Protein AF-A0A7S3KDG0-F1 (afdb_monomer_lite)

Foldseek 3Di:
DPDPPDDCVVVVVVCVVCVLVVLQVVLLVVLVVVVVCCVPPALVPDPLVVVLVSLVVSLVSLVVSLVVCVVVVVVVVNVSSVVSNVVSVVCNVCSVVSVVCPPPDPQDVVQVVVCVVVVHRDDRDD

pLDDT: mean 87.1, std 13.34, range [43.09, 98.25]

Radius of gyration: 21.15 Å; chains: 1; bounding box: 71×36×48 Å

Structure (mmCIF, N/CA/C/O backbone):
data_AF-A0A7S3KDG0-F1
#
_entry.id   AF-A0A7S3KDG0-F1
#
loop_
_atom_site.group_PDB
_atom_site.id
_atom_site.type_symbol
_atom_site.label_atom_id
_atom_site.label_alt_id
_atom_site.label_comp_id
_atom_site.label_asym_id
_atom_site.label_entity_id
_atom_site.label_seq_id
_atom_site.pdbx_PDB_ins_code
_atom_site.Cartn_x
_atom_site.Cartn_y
_atom_site.Cartn_z
_atom_site.occupancy
_atom_site.B_iso_or_equiv
_atom_site.auth_seq_id
_atom_site.auth_comp_id
_atom_site.auth_asym_id
_atom_site.auth_atom_id
_atom_site.pdbx_PDB_model_num
ATOM 1 N N . MET A 1 1 ? 44.379 -24.828 -7.849 1.00 43.09 1 MET A N 1
ATOM 2 C CA . MET A 1 1 ? 43.353 -24.638 -8.895 1.00 43.09 1 MET A CA 1
ATOM 3 C C . MET A 1 1 ? 42.462 -23.499 -8.442 1.00 43.09 1 MET A C 1
ATOM 5 O O . MET A 1 1 ? 41.732 -23.685 -7.480 1.00 43.09 1 MET A O 1
ATOM 9 N N . GLY A 1 2 ? 42.597 -22.316 -9.043 1.00 55.31 2 GLY A N 1
ATOM 10 C CA . GLY A 1 2 ? 41.619 -21.246 -8.856 1.00 55.31 2 GLY A CA 1
ATOM 11 C C . GLY A 1 2 ? 40.413 -21.587 -9.714 1.00 55.31 2 GLY A C 1
ATOM 12 O O . GLY A 1 2 ? 40.548 -21.686 -10.931 1.00 55.31 2 GLY A O 1
ATOM 13 N N . LEU A 1 3 ? 39.277 -21.878 -9.088 1.00 62.78 3 LEU A N 1
ATOM 14 C CA . LEU A 1 3 ? 38.020 -21.971 -9.818 1.00 62.78 3 LEU A CA 1
ATOM 15 C C . LEU A 1 3 ? 37.749 -20.570 -10.373 1.00 62.78 3 LEU A C 1
ATOM 17 O O . LEU A 1 3 ? 37.733 -19.613 -9.603 1.00 62.78 3 LEU A O 1
ATOM 21 N N . ASN A 1 4 ? 37.613 -20.443 -11.694 1.00 61.59 4 ASN A N 1
ATOM 22 C CA . ASN A 1 4 ? 37.193 -19.186 -12.306 1.00 61.59 4 ASN A CA 1
ATOM 23 C C . ASN A 1 4 ? 35.854 -18.796 -11.670 1.00 61.59 4 ASN A C 1
ATOM 25 O O . ASN A 1 4 ? 34.902 -19.579 -11.732 1.00 61.59 4 ASN A O 1
ATOM 29 N N . GLU A 1 5 ? 35.799 -17.634 -11.019 1.00 64.50 5 GLU A N 1
ATOM 30 C CA . GLU A 1 5 ? 34.551 -17.111 -10.471 1.00 64.50 5 GLU A CA 1
ATOM 31 C C . GLU A 1 5 ? 33.524 -17.048 -11.603 1.00 64.50 5 GLU A C 1
ATOM 33 O O . GLU A 1 5 ? 33.783 -16.506 -12.679 1.00 64.50 5 GLU A O 1
ATOM 38 N N . THR A 1 6 ? 32.376 -17.688 -11.396 1.00 72.12 6 THR A N 1
ATOM 39 C CA . THR A 1 6 ? 31.285 -17.624 -12.366 1.00 72.12 6 THR A CA 1
ATOM 40 C C . THR A 1 6 ? 30.697 -16.219 -12.297 1.00 72.12 6 THR A C 1
ATOM 42 O O . THR A 1 6 ? 30.290 -15.777 -11.226 1.00 72.12 6 THR A O 1
ATOM 45 N N . ASP A 1 7 ? 30.692 -15.499 -13.415 1.00 74.69 7 ASP A N 1
ATOM 46 C CA . ASP A 1 7 ? 30.156 -14.141 -13.481 1.00 74.69 7 ASP A CA 1
ATOM 47 C C . ASP A 1 7 ? 28.618 -14.167 -13.408 1.00 74.69 7 ASP A C 1
ATOM 49 O O . ASP A 1 7 ? 27.937 -14.602 -14.338 1.00 74.69 7 ASP A O 1
ATOM 53 N N . TYR A 1 8 ? 28.071 -13.699 -12.282 1.00 77.38 8 TYR A N 1
ATOM 54 C CA . TYR A 1 8 ? 26.629 -13.602 -12.018 1.00 77.38 8 TYR A CA 1
ATOM 55 C C . TYR A 1 8 ? 26.063 -12.185 -12.227 1.00 77.38 8 TYR A C 1
ATOM 57 O O . TYR A 1 8 ? 24.940 -11.892 -11.800 1.00 77.38 8 TYR A O 1
ATOM 65 N N . SER A 1 9 ? 26.802 -11.280 -12.874 1.00 80.88 9 SER A N 1
ATOM 66 C CA . SER A 1 9 ? 26.355 -9.902 -13.130 1.00 80.88 9 SER A CA 1
ATOM 67 C C . SER A 1 9 ? 24.984 -9.844 -13.822 1.00 80.88 9 SER A C 1
ATOM 69 O O . SER A 1 9 ? 24.100 -9.109 -13.380 1.00 80.88 9 SER A O 1
ATOM 71 N N . ASN A 1 10 ? 24.754 -10.704 -14.818 1.00 81.25 10 ASN A N 1
ATOM 72 C CA . ASN A 1 10 ? 23.479 -10.804 -15.538 1.00 81.25 10 ASN A CA 1
ATOM 73 C C . ASN A 1 10 ? 22.297 -11.199 -14.638 1.00 81.25 10 ASN A C 1
ATOM 75 O O . ASN A 1 10 ? 21.204 -10.658 -14.790 1.00 81.25 10 ASN A O 1
ATOM 79 N N . LEU A 1 11 ? 22.510 -12.095 -13.666 1.00 84.25 11 LEU A N 1
ATOM 80 C CA . LEU A 1 11 ? 21.480 -12.475 -12.691 1.00 84.25 11 LEU A CA 1
ATOM 81 C C . LEU A 1 11 ? 21.086 -11.271 -11.826 1.00 84.25 11 LEU A C 1
ATOM 83 O O . LEU A 1 11 ? 19.911 -11.042 -11.549 1.00 84.25 11 LEU A O 1
ATOM 87 N N . THR A 1 12 ? 22.080 -10.475 -11.431 1.00 85.56 12 THR A N 1
ATOM 88 C CA . THR A 1 12 ? 21.869 -9.280 -10.607 1.00 85.56 12 THR A CA 1
ATOM 89 C C . THR A 1 12 ? 21.087 -8.212 -11.372 1.00 85.56 12 THR A C 1
ATOM 91 O O . THR A 1 12 ? 20.208 -7.569 -10.802 1.00 85.56 12 THR A O 1
ATOM 94 N N . VAL A 1 13 ? 21.381 -8.028 -12.663 1.00 89.06 13 VAL A N 1
ATOM 95 C CA . VAL A 1 13 ? 20.629 -7.117 -13.540 1.00 89.06 13 VAL A CA 1
ATOM 96 C C . VAL A 1 13 ? 19.186 -7.589 -13.687 1.00 89.06 13 VAL A C 1
ATOM 98 O O . VAL A 1 13 ? 18.273 -6.819 -13.398 1.00 89.06 13 VAL A O 1
ATOM 101 N N . LEU A 1 14 ? 18.976 -8.863 -14.031 1.00 91.38 14 LEU A N 1
ATOM 102 C CA . LEU A 1 14 ? 17.636 -9.425 -14.202 1.00 91.38 14 LEU A CA 1
ATOM 103 C C . LEU A 1 14 ? 16.798 -9.306 -12.922 1.00 91.38 14 LEU A C 1
ATOM 105 O O . LEU A 1 14 ? 15.634 -8.917 -12.975 1.00 91.38 14 LEU A O 1
ATOM 109 N N . SER A 1 15 ? 17.397 -9.578 -11.759 1.00 90.19 15 SER A N 1
ATOM 110 C CA . SER A 1 15 ? 16.718 -9.433 -10.469 1.00 90.19 15 SER A CA 1
ATOM 111 C C . SER A 1 15 ? 16.232 -8.001 -10.232 1.00 90.19 15 SER A C 1
ATOM 113 O O . SER A 1 15 ? 15.118 -7.811 -9.752 1.00 90.19 15 SER A O 1
ATOM 115 N N . LYS A 1 16 ? 17.044 -6.994 -10.578 1.00 90.75 16 LYS A N 1
ATOM 116 C CA . LYS A 1 16 ? 16.673 -5.577 -10.439 1.00 90.75 16 LYS A CA 1
ATOM 117 C C . LYS A 1 16 ? 15.593 -5.157 -11.431 1.00 90.75 16 LYS A C 1
ATOM 119 O O . LYS A 1 16 ? 14.767 -4.310 -11.113 1.00 90.75 16 LYS A O 1
ATOM 124 N N . GLU A 1 17 ? 15.599 -5.723 -12.634 1.00 91.12 17 GLU A N 1
ATOM 125 C CA . GLU A 1 17 ? 14.564 -5.450 -13.634 1.00 91.12 17 GLU A CA 1
ATOM 126 C C . GLU A 1 17 ? 13.224 -6.096 -13.277 1.00 91.12 17 GLU A C 1
ATOM 128 O O . GLU A 1 17 ? 12.177 -5.525 -13.576 1.00 91.12 17 GLU A O 1
ATOM 133 N N . TYR A 1 18 ? 13.249 -7.246 -12.601 1.00 94.50 18 TYR A N 1
ATOM 134 C CA . TYR A 1 18 ? 12.053 -7.956 -12.153 1.00 94.50 18 TYR A CA 1
ATOM 135 C C . TYR A 1 18 ? 11.433 -7.371 -10.873 1.00 94.50 18 TYR A C 1
ATOM 137 O O . TYR A 1 18 ? 10.216 -7.435 -10.691 1.00 94.50 18 TYR A O 1
ATOM 145 N N . GLU A 1 19 ? 12.241 -6.767 -9.998 1.00 96.19 19 GLU A N 1
ATOM 146 C CA . GLU A 1 19 ? 11.811 -6.241 -8.694 1.00 96.19 19 GLU A CA 1
ATOM 147 C C . GLU A 1 19 ? 10.542 -5.353 -8.748 1.00 96.19 19 GLU A C 1
ATOM 149 O O . GLU A 1 19 ? 9.644 -5.569 -7.934 1.00 96.19 19 GLU A O 1
ATOM 154 N N . PRO A 1 20 ? 10.369 -4.404 -9.692 1.00 96.69 20 PRO A N 1
ATOM 155 C CA . PRO A 1 20 ? 9.163 -3.571 -9.752 1.00 96.69 20 PRO A CA 1
ATOM 156 C C . PRO A 1 20 ? 7.889 -4.348 -10.098 1.00 96.69 20 PRO A C 1
ATOM 158 O O . PRO A 1 20 ? 6.810 -3.981 -9.636 1.00 96.69 20 PRO A O 1
ATOM 161 N N . TYR A 1 21 ? 8.008 -5.422 -10.884 1.00 96.94 21 TYR A N 1
ATOM 162 C CA . TYR A 1 21 ? 6.890 -6.308 -11.214 1.00 96.94 21 TYR A CA 1
ATOM 163 C C . TYR A 1 21 ? 6.485 -7.114 -9.990 1.00 96.94 21 TYR A C 1
ATOM 165 O O . TYR A 1 21 ? 5.312 -7.125 -9.632 1.00 96.94 21 TYR A O 1
ATOM 173 N N . TYR A 1 22 ? 7.464 -7.727 -9.321 1.00 97.50 22 TYR A N 1
ATOM 174 C CA . TYR A 1 22 ? 7.234 -8.440 -8.071 1.00 97.50 22 TYR A CA 1
ATOM 175 C C . TYR A 1 22 ? 6.544 -7.537 -7.045 1.00 97.50 22 TYR A C 1
ATOM 177 O O . TYR A 1 22 ? 5.467 -7.874 -6.567 1.00 97.50 22 TYR A O 1
ATOM 185 N N . ASN A 1 23 ? 7.113 -6.354 -6.795 1.00 97.75 23 ASN A N 1
ATOM 186 C CA . ASN A 1 23 ? 6.593 -5.401 -5.821 1.00 97.75 23 ASN A CA 1
ATOM 187 C C . ASN A 1 23 ? 5.165 -4.948 -6.135 1.00 97.75 23 ASN A C 1
ATOM 189 O O . ASN A 1 23 ? 4.389 -4.766 -5.204 1.00 97.75 23 ASN A O 1
ATOM 193 N N . LEU A 1 24 ? 4.806 -4.753 -7.410 1.00 97.69 24 LEU A N 1
ATOM 194 C CA . LEU A 1 24 ? 3.435 -4.402 -7.785 1.00 97.69 24 LEU A CA 1
ATOM 195 C C . LEU A 1 24 ? 2.458 -5.514 -7.393 1.00 97.69 24 LEU A C 1
ATOM 197 O O . LEU A 1 24 ? 1.466 -5.241 -6.722 1.00 97.69 24 LEU A O 1
ATOM 201 N N . TRP A 1 25 ? 2.731 -6.748 -7.817 1.00 97.88 25 TRP A N 1
ATOM 202 C CA . TRP A 1 25 ? 1.789 -7.851 -7.646 1.00 97.88 25 TRP A CA 1
ATOM 203 C C . TRP A 1 25 ? 1.652 -8.284 -6.191 1.00 97.88 25 TRP A C 1
ATOM 205 O O . TRP A 1 25 ? 0.531 -8.495 -5.740 1.00 97.88 25 TRP A O 1
ATOM 215 N N . THR A 1 26 ? 2.755 -8.350 -5.443 1.00 97.94 26 THR A N 1
ATOM 216 C CA . THR A 1 26 ? 2.695 -8.681 -4.014 1.00 97.94 26 THR A CA 1
ATOM 217 C C . THR A 1 26 ? 2.034 -7.575 -3.205 1.00 97.94 26 THR A C 1
ATOM 219 O O . THR A 1 26 ? 1.159 -7.863 -2.401 1.00 97.94 26 THR A O 1
ATOM 222 N N . THR A 1 27 ? 2.347 -6.302 -3.482 1.00 97.94 27 THR A N 1
ATOM 223 C CA . THR A 1 27 ? 1.671 -5.173 -2.818 1.00 97.94 27 THR A CA 1
ATOM 224 C C . THR A 1 27 ? 0.173 -5.168 -3.105 1.00 97.94 27 THR A C 1
ATOM 226 O O . THR A 1 27 ? -0.607 -4.862 -2.211 1.00 97.94 27 THR A O 1
ATOM 229 N N . ALA A 1 28 ? -0.241 -5.480 -4.336 1.00 97.75 28 ALA A N 1
ATOM 230 C CA . ALA A 1 28 ? -1.653 -5.539 -4.693 1.00 97.75 28 ALA A CA 1
ATOM 231 C C . ALA A 1 28 ? -2.375 -6.687 -3.971 1.00 97.75 28 ALA A C 1
ATOM 233 O O . ALA A 1 28 ? -3.443 -6.466 -3.408 1.00 97.75 28 ALA A O 1
ATOM 234 N N . ASP A 1 29 ? -1.794 -7.888 -3.959 1.00 98.06 29 ASP A N 1
ATOM 235 C CA . ASP A 1 29 ? -2.363 -9.054 -3.270 1.00 98.06 29 ASP A CA 1
ATOM 236 C C . ASP A 1 29 ? -2.483 -8.824 -1.756 1.00 98.06 29 ASP A C 1
ATOM 238 O O . ASP A 1 29 ? -3.559 -8.998 -1.175 1.00 98.06 29 ASP A O 1
ATOM 242 N N . ASP A 1 30 ? -1.411 -8.318 -1.140 1.00 97.69 30 ASP A N 1
ATOM 243 C CA . ASP A 1 30 ? -1.394 -7.938 0.270 1.00 97.69 30 ASP A CA 1
ATOM 244 C C . ASP A 1 30 ? -2.440 -6.856 0.558 1.00 97.69 30 ASP A C 1
ATOM 246 O O . ASP A 1 30 ? -3.186 -6.960 1.532 1.00 97.69 30 ASP A O 1
ATOM 250 N N . TRP A 1 31 ? -2.527 -5.827 -0.291 1.00 97.94 31 TRP A N 1
ATOM 251 C CA . TRP A 1 31 ? -3.511 -4.757 -0.157 1.00 97.94 31 TRP A CA 1
ATOM 252 C C . TRP A 1 31 ? -4.936 -5.307 -0.150 1.00 97.94 31 TRP A C 1
ATOM 254 O O . TRP A 1 31 ? -5.672 -5.057 0.800 1.00 97.94 31 TRP A O 1
ATOM 264 N N . PHE A 1 32 ? -5.326 -6.083 -1.163 1.00 97.25 32 PHE A N 1
ATOM 265 C CA . PHE A 1 32 ? -6.696 -6.586 -1.266 1.00 97.25 32 PHE A CA 1
ATOM 266 C C . PHE A 1 32 ? -7.039 -7.580 -0.155 1.00 97.25 32 PHE A C 1
ATOM 268 O O . PHE A 1 32 ? -8.165 -7.569 0.350 1.00 97.25 32 PHE A O 1
ATOM 275 N N . THR A 1 33 ? -6.074 -8.403 0.260 1.00 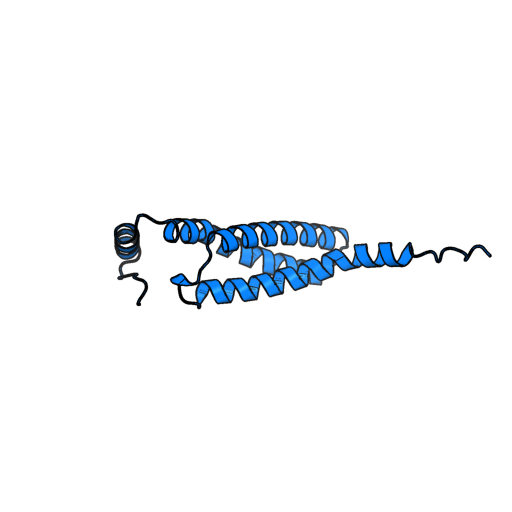97.06 33 THR A N 1
ATOM 276 C CA . THR A 1 33 ? -6.246 -9.345 1.371 1.00 97.06 33 THR A CA 1
ATOM 277 C C . THR A 1 33 ? -6.477 -8.606 2.685 1.00 97.06 33 THR A C 1
ATOM 279 O O . THR A 1 33 ? -7.473 -8.860 3.366 1.00 97.06 33 THR A O 1
ATOM 282 N N . ASN A 1 34 ? -5.609 -7.647 3.018 1.00 96.62 34 ASN A N 1
ATOM 283 C CA . ASN A 1 34 ? -5.736 -6.873 4.250 1.00 96.62 34 ASN A CA 1
ATOM 284 C C . ASN A 1 34 ? -6.971 -5.962 4.218 1.00 96.62 34 ASN A C 1
ATOM 286 O O . ASN A 1 34 ? -7.723 -5.939 5.182 1.00 96.62 34 ASN A O 1
ATOM 290 N N . HIS A 1 35 ? -7.247 -5.283 3.102 1.00 96.31 35 HIS A N 1
ATOM 291 C CA . HIS A 1 35 ? -8.435 -4.439 2.947 1.00 96.31 35 HIS A CA 1
ATOM 292 C C . HIS A 1 35 ? -9.730 -5.228 3.174 1.00 96.31 35 HIS A C 1
ATOM 294 O O . HIS A 1 35 ? -10.633 -4.765 3.869 1.00 96.31 35 HIS A O 1
ATOM 300 N N . ARG A 1 36 ? -9.817 -6.451 2.635 1.00 95.38 36 ARG A N 1
ATOM 301 C CA . ARG A 1 36 ? -10.955 -7.335 2.894 1.00 95.38 36 ARG A CA 1
ATOM 302 C C . ARG A 1 36 ? -11.038 -7.720 4.370 1.00 95.38 36 ARG A C 1
ATOM 304 O O . ARG A 1 36 ? -12.128 -7.632 4.922 1.00 95.38 36 ARG A O 1
ATOM 311 N N . SER A 1 37 ? -9.936 -8.138 4.987 1.00 94.19 37 SER A N 1
ATOM 312 C CA . SER A 1 37 ? -9.900 -8.491 6.413 1.00 94.19 37 SER A CA 1
ATOM 313 C C . SER A 1 37 ? -10.368 -7.318 7.284 1.00 94.19 37 SER A C 1
ATOM 315 O O . SER A 1 37 ? -11.341 -7.440 8.018 1.00 94.19 37 SER A O 1
ATOM 317 N N . TRP A 1 38 ? -9.803 -6.127 7.088 1.00 93.94 38 TRP A N 1
ATOM 318 C CA . TRP A 1 38 ? -10.129 -4.927 7.865 1.00 93.94 38 TRP A CA 1
ATOM 319 C C . TRP 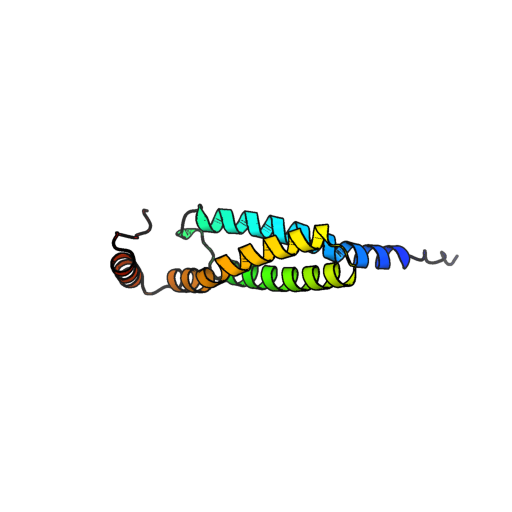A 1 38 ? -11.587 -4.467 7.769 1.00 93.94 38 TRP A C 1
ATOM 321 O O . TRP A 1 38 ? -12.054 -3.755 8.653 1.00 93.94 38 TRP A O 1
ATOM 331 N N . LEU A 1 39 ? -12.299 -4.837 6.703 1.00 91.75 39 LEU A N 1
ATOM 332 C CA . LEU A 1 39 ? -13.708 -4.485 6.515 1.00 91.75 39 LEU A CA 1
ATOM 333 C C . LEU A 1 39 ? -14.695 -5.569 6.966 1.00 91.75 39 LEU A C 1
ATOM 335 O O . LEU A 1 39 ? -15.885 -5.274 7.059 1.00 91.75 39 LEU A O 1
ATOM 339 N N . ASN A 1 40 ? -14.246 -6.809 7.173 1.00 91.06 40 ASN A N 1
ATOM 340 C CA . ASN A 1 40 ? -15.144 -7.952 7.380 1.00 91.06 40 ASN A CA 1
ATOM 341 C C . ASN A 1 40 ? -14.843 -8.768 8.640 1.00 91.06 40 ASN A C 1
ATOM 343 O O . ASN A 1 40 ? -15.743 -9.450 9.130 1.00 91.06 40 ASN A O 1
ATOM 347 N N . ASP A 1 41 ? -13.614 -8.723 9.144 1.00 89.75 41 ASP A N 1
ATOM 348 C CA . ASP A 1 41 ? -13.227 -9.452 10.346 1.00 89.75 41 ASP A CA 1
ATOM 349 C C . ASP A 1 41 ? -13.696 -8.695 11.605 1.00 89.75 41 ASP A C 1
ATOM 351 O O . ASP A 1 41 ? -13.953 -7.483 11.545 1.00 89.75 41 ASP A O 1
ATOM 355 N N . PRO A 1 42 ? -13.855 -9.383 12.752 1.00 87.19 42 PRO A N 1
ATOM 356 C CA . PRO A 1 42 ? -14.284 -8.748 13.991 1.00 87.19 42 PRO A CA 1
ATOM 357 C C . PRO A 1 42 ? -13.399 -7.558 14.367 1.00 87.19 42 PRO A C 1
ATOM 359 O O . PRO A 1 42 ? -12.171 -7.620 14.304 1.00 87.19 42 PRO A O 1
ATOM 362 N N . TRP A 1 43 ? -14.032 -6.478 14.826 1.00 79.56 43 TRP A N 1
ATOM 363 C CA . TRP A 1 43 ? -13.339 -5.226 15.144 1.00 79.56 43 TRP A CA 1
ATOM 364 C C . TRP A 1 43 ? -12.219 -5.395 16.186 1.00 79.56 43 TRP A C 1
ATOM 366 O O . TRP A 1 43 ? -11.209 -4.692 16.140 1.00 79.56 43 TRP A O 1
ATOM 376 N N . ASP A 1 44 ? -12.368 -6.345 17.109 1.00 81.25 44 ASP A N 1
ATOM 377 C CA . ASP A 1 44 ? -11.401 -6.589 18.182 1.00 81.25 44 ASP A CA 1
ATOM 378 C C . ASP A 1 44 ? -10.096 -7.233 17.702 1.00 81.25 44 ASP A C 1
ATOM 380 O O . ASP A 1 44 ? -9.048 -7.039 18.331 1.00 81.25 44 ASP A O 1
ATOM 384 N N . GLU A 1 45 ? -10.138 -7.936 16.567 1.00 85.12 45 GLU A N 1
ATOM 385 C CA . GLU A 1 45 ? -8.972 -8.553 15.925 1.00 85.12 45 GLU A CA 1
ATOM 386 C C . GLU A 1 45 ? -8.140 -7.533 15.133 1.00 85.12 45 GLU A C 1
ATOM 388 O O . GLU A 1 45 ? -7.011 -7.819 14.732 1.00 85.12 45 GLU A O 1
ATOM 393 N N . LEU A 1 46 ? -8.656 -6.314 14.943 1.00 88.50 46 LEU A N 1
ATOM 394 C CA . LEU A 1 46 ? -7.980 -5.274 14.184 1.00 88.50 46 LEU A CA 1
ATOM 3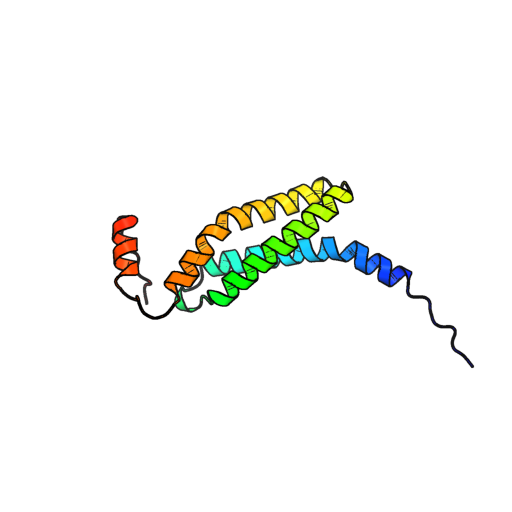95 C C . LEU A 1 46 ? -6.757 -4.717 14.930 1.00 88.50 46 LEU A C 1
ATOM 397 O O . LEU A 1 46 ? -6.869 -4.026 15.951 1.00 88.50 46 LEU A O 1
ATOM 401 N N . ASP A 1 47 ? -5.573 -4.930 14.364 1.00 90.69 47 ASP A N 1
ATOM 402 C CA . ASP A 1 47 ? -4.348 -4.228 14.750 1.00 90.69 47 ASP A CA 1
ATOM 403 C C . ASP A 1 47 ? -4.238 -2.914 13.956 1.00 90.69 47 ASP A C 1
ATOM 405 O O . ASP A 1 47 ? -3.817 -2.874 12.798 1.00 90.69 47 ASP A O 1
ATOM 409 N N . ALA A 1 48 ? -4.697 -1.817 14.564 1.00 90.19 48 ALA A N 1
ATOM 410 C CA . ALA A 1 48 ? -4.691 -0.511 13.912 1.00 90.19 48 ALA A CA 1
ATOM 411 C C . ALA A 1 48 ? -3.278 0.067 13.671 1.00 90.19 48 ALA A C 1
ATOM 413 O O . ALA A 1 48 ? -3.073 0.650 12.604 1.00 90.19 48 ALA A O 1
ATOM 414 N N . PRO A 1 49 ? -2.300 -0.070 14.593 1.00 90.69 49 PRO A N 1
ATOM 415 C CA . PRO A 1 49 ? -0.901 0.243 14.294 1.00 90.69 49 PRO A CA 1
ATOM 416 C C . PRO A 1 49 ? -0.345 -0.501 13.069 1.00 90.69 49 PRO A C 1
ATOM 418 O O . PRO A 1 49 ? 0.258 0.136 12.204 1.00 90.69 49 PRO A O 1
ATOM 421 N N . ASP A 1 50 ? -0.585 -1.812 12.956 1.00 94.38 50 ASP A N 1
ATOM 422 C CA . ASP A 1 50 ? -0.153 -2.610 11.797 1.00 94.38 50 ASP A CA 1
ATOM 423 C C . ASP A 1 50 ? -0.847 -2.159 10.500 1.00 94.38 50 ASP A C 1
ATOM 425 O O . ASP A 1 50 ? -0.190 -1.989 9.469 1.00 94.38 50 ASP A O 1
ATOM 429 N N . MET A 1 51 ? -2.155 -1.870 10.547 1.00 95.12 51 MET A N 1
ATOM 430 C CA . MET A 1 51 ? -2.881 -1.286 9.412 1.00 95.12 51 MET A CA 1
ATOM 431 C C . MET A 1 51 ? -2.222 0.009 8.925 1.00 95.12 51 MET A C 1
ATOM 433 O O . MET A 1 51 ? -2.016 0.187 7.720 1.00 95.12 51 MET A O 1
ATOM 437 N N . GLU A 1 52 ? -1.898 0.922 9.843 1.00 94.94 52 GLU A N 1
ATOM 438 C CA . GLU A 1 52 ? -1.281 2.203 9.501 1.00 94.94 52 GLU A CA 1
ATOM 439 C C . GLU A 1 52 ? 0.081 2.012 8.826 1.00 94.94 52 GLU A C 1
ATOM 441 O O . GLU A 1 52 ? 0.333 2.598 7.765 1.00 94.94 52 GLU A O 1
ATOM 446 N N . GLU A 1 53 ? 0.932 1.148 9.382 1.00 96.69 53 GLU A N 1
ATOM 447 C CA . GLU A 1 53 ? 2.236 0.831 8.802 1.00 96.69 53 GLU A CA 1
ATOM 448 C C . GLU A 1 53 ? 2.101 0.230 7.395 1.00 96.69 53 GLU A C 1
ATOM 450 O O . GLU A 1 53 ? 2.752 0.697 6.448 1.00 96.69 53 GLU A O 1
ATOM 455 N N . LYS A 1 54 ? 1.208 -0.752 7.230 1.00 97.50 54 LYS A N 1
ATOM 456 C CA . LYS A 1 54 ? 0.943 -1.412 5.946 1.00 97.50 54 LYS A CA 1
ATOM 457 C C . LYS A 1 54 ? 0.447 -0.433 4.891 1.00 97.50 54 LYS A C 1
ATOM 459 O O . LYS A 1 54 ? 0.999 -0.394 3.792 1.00 97.50 54 LYS A O 1
ATOM 464 N N . VAL A 1 55 ? -0.527 0.421 5.208 1.00 97.38 55 VAL A N 1
ATOM 465 C CA . VAL A 1 55 ? -1.043 1.405 4.239 1.00 97.38 55 VAL A CA 1
ATOM 466 C C . VAL A 1 55 ? 0.044 2.401 3.824 1.00 97.38 55 VAL A C 1
ATOM 468 O O . VAL A 1 55 ? 0.175 2.713 2.635 1.00 97.38 55 VAL A O 1
ATOM 471 N N . ILE A 1 56 ? 0.882 2.865 4.758 1.00 96.88 56 ILE A N 1
ATOM 472 C CA . ILE A 1 56 ? 2.036 3.719 4.432 1.00 96.88 56 ILE A CA 1
ATOM 473 C C . ILE A 1 56 ? 3.003 2.986 3.492 1.00 96.88 56 ILE A C 1
ATOM 475 O O . ILE A 1 56 ? 3.477 3.572 2.507 1.00 96.88 56 ILE A O 1
ATOM 479 N N . HIS A 1 57 ? 3.284 1.711 3.771 1.00 97.81 57 HIS A N 1
ATOM 480 C CA . HIS A 1 57 ? 4.131 0.872 2.933 1.00 97.81 57 HIS A CA 1
ATOM 481 C C . HIS A 1 57 ? 3.559 0.728 1.515 1.00 97.81 57 HIS A C 1
ATOM 483 O O . HIS A 1 57 ? 4.254 1.049 0.546 1.00 97.81 57 HIS A O 1
ATOM 489 N N . TYR A 1 58 ? 2.289 0.341 1.375 1.00 98.25 58 TYR A N 1
ATOM 490 C CA . TYR A 1 58 ? 1.636 0.137 0.080 1.00 98.25 58 TYR A CA 1
ATOM 491 C C . TYR A 1 58 ? 1.620 1.404 -0.771 1.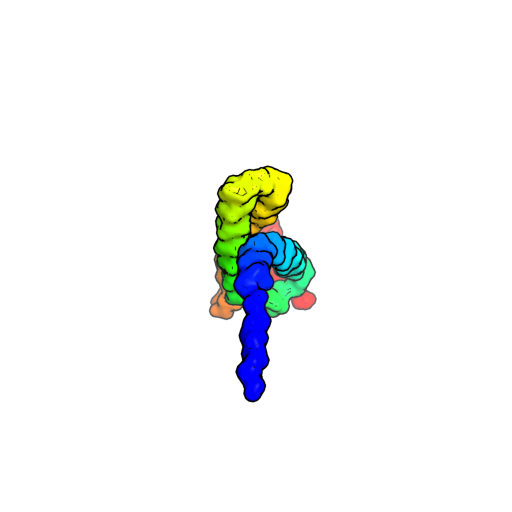00 98.25 58 TYR A C 1
ATOM 493 O O . TYR A 1 58 ? 1.942 1.357 -1.960 1.00 98.25 58 TYR A O 1
ATOM 501 N N . VAL A 1 5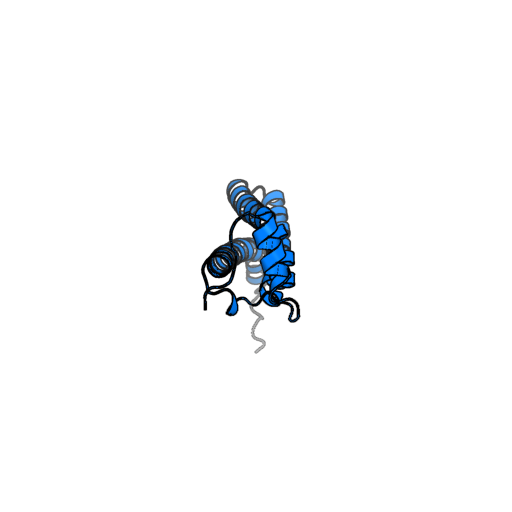9 ? 1.332 2.564 -0.172 1.00 97.31 59 VAL A N 1
ATOM 502 C CA . VAL A 1 59 ? 1.358 3.858 -0.873 1.00 97.31 59 VAL A CA 1
ATOM 503 C C . VAL A 1 59 ? 2.765 4.177 -1.380 1.00 97.31 59 VAL A C 1
ATOM 505 O O . VAL A 1 59 ? 2.939 4.602 -2.528 1.00 97.31 59 VAL A O 1
ATOM 508 N N . LYS A 1 60 ? 3.791 3.965 -0.547 1.00 97.94 60 LYS A N 1
ATOM 509 C CA . LYS A 1 60 ? 5.190 4.206 -0.921 1.00 97.94 60 LYS A CA 1
ATOM 510 C C . LYS A 1 60 ? 5.637 3.276 -2.049 1.00 97.94 60 LYS A C 1
ATOM 512 O O . LYS A 1 60 ? 6.277 3.749 -2.991 1.00 97.94 60 LYS A O 1
ATOM 517 N N . THR A 1 61 ? 5.309 1.989 -1.968 1.00 97.94 61 THR A N 1
ATOM 518 C CA . THR A 1 61 ? 5.655 0.995 -2.992 1.00 97.94 61 THR A CA 1
ATOM 519 C C . THR A 1 61 ? 4.918 1.275 -4.299 1.00 97.94 61 THR A C 1
ATOM 521 O O . THR A 1 61 ? 5.566 1.366 -5.342 1.00 97.94 61 THR A O 1
ATOM 524 N N . SER A 1 62 ? 3.617 1.573 -4.239 1.00 97.62 62 SER A N 1
ATOM 525 C CA . SER A 1 62 ? 2.797 1.947 -5.400 1.00 97.62 62 SER A CA 1
ATOM 526 C C . SER A 1 62 ? 3.368 3.154 -6.154 1.00 97.62 62 SER A C 1
ATOM 528 O O . SER A 1 62 ? 3.532 3.114 -7.370 1.00 97.62 62 SER A O 1
ATOM 530 N N . ASN A 1 63 ? 3.779 4.210 -5.441 1.00 97.94 63 ASN A N 1
ATOM 531 C CA . ASN A 1 63 ? 4.406 5.380 -6.068 1.00 97.94 63 ASN A CA 1
ATOM 532 C C . ASN A 1 63 ? 5.713 5.034 -6.803 1.00 97.94 63 ASN A C 1
ATOM 534 O O . ASN A 1 63 ? 5.985 5.576 -7.877 1.00 97.94 63 ASN A O 1
ATOM 538 N N . LYS A 1 64 ? 6.531 4.135 -6.237 1.00 97.62 64 LYS A N 1
ATOM 539 C CA . LYS A 1 64 ? 7.784 3.693 -6.864 1.00 97.62 64 LYS A CA 1
ATOM 540 C C . LYS A 1 64 ? 7.523 2.889 -8.136 1.00 97.62 64 LYS A C 1
ATOM 542 O O . LYS A 1 64 ? 8.151 3.174 -9.155 1.00 97.62 64 LYS A O 1
ATOM 547 N N . VAL A 1 65 ? 6.607 1.920 -8.092 1.00 97.69 65 VAL A N 1
ATOM 548 C CA . VAL A 1 65 ? 6.309 1.072 -9.258 1.00 97.69 65 VAL A CA 1
ATOM 549 C C . VAL A 1 65 ? 5.617 1.867 -10.368 1.00 97.69 65 VAL A C 1
ATOM 551 O O . VAL A 1 65 ? 5.995 1.719 -11.525 1.00 97.69 65 VAL A O 1
ATOM 554 N N . ILE A 1 66 ? 4.713 2.800 -10.037 1.00 98.00 66 ILE A N 1
ATOM 555 C CA . ILE A 1 66 ? 4.100 3.726 -11.009 1.00 98.00 66 ILE A CA 1
ATOM 556 C C . ILE A 1 66 ? 5.177 4.536 -11.730 1.00 98.00 66 ILE A C 1
ATOM 558 O O . ILE A 1 66 ? 5.175 4.620 -12.958 1.00 98.00 66 ILE A O 1
ATOM 562 N N . ARG A 1 67 ? 6.124 5.117 -10.981 1.00 97.81 67 ARG A N 1
ATOM 563 C CA . ARG A 1 67 ? 7.235 5.866 -11.577 1.00 97.81 67 ARG A CA 1
ATOM 564 C C . ARG A 1 67 ? 8.055 4.983 -12.521 1.00 97.81 67 ARG A C 1
ATOM 566 O O . ARG A 1 67 ? 8.315 5.399 -13.645 1.00 97.81 67 ARG A O 1
ATOM 573 N N . TYR A 1 68 ? 8.414 3.777 -12.086 1.00 97.06 68 TYR A N 1
ATOM 574 C CA . TYR A 1 68 ? 9.188 2.836 -12.895 1.00 97.06 68 TYR A CA 1
ATOM 575 C C . TYR A 1 68 ? 8.468 2.457 -14.198 1.00 97.06 68 TYR A C 1
ATOM 577 O O . TYR A 1 68 ? 9.044 2.574 -15.277 1.00 97.06 68 TYR A O 1
ATOM 585 N N . PHE A 1 69 ? 7.199 2.045 -14.127 1.00 97.44 69 PHE A N 1
ATOM 586 C CA . PHE A 1 69 ? 6.447 1.623 -15.313 1.00 97.44 69 PHE A CA 1
ATOM 587 C C . PHE A 1 69 ? 6.143 2.774 -16.267 1.00 97.44 69 PHE A C 1
ATOM 589 O O . PHE A 1 69 ? 6.078 2.556 -17.476 1.00 97.44 69 PHE A O 1
ATOM 596 N N . ARG A 1 70 ? 6.038 4.002 -15.750 1.00 97.12 70 ARG A N 1
ATOM 597 C CA . ARG A 1 70 ? 5.975 5.211 -16.574 1.00 97.12 70 ARG A CA 1
ATOM 598 C C . ARG A 1 70 ? 7.286 5.464 -17.319 1.00 97.12 70 ARG A C 1
ATOM 600 O O . ARG A 1 70 ? 7.246 5.715 -18.515 1.00 97.12 70 ARG A O 1
ATOM 607 N N . GLU A 1 71 ? 8.430 5.359 -16.643 1.00 96.75 71 GLU A N 1
ATOM 608 C CA . GLU A 1 71 ? 9.762 5.506 -17.259 1.00 96.75 71 GLU A CA 1
ATOM 609 C C . GLU A 1 71 ? 10.070 4.393 -18.282 1.00 96.75 71 GLU A C 1
ATOM 611 O O . GLU A 1 71 ? 10.799 4.624 -19.242 1.00 96.75 71 GLU A O 1
ATOM 616 N N . LYS A 1 72 ? 9.506 3.191 -18.101 1.00 95.50 72 LYS A N 1
ATOM 617 C CA . LYS A 1 72 ? 9.649 2.038 -19.013 1.00 95.50 72 LYS A CA 1
ATOM 618 C C . LYS A 1 72 ? 8.560 1.939 -20.088 1.00 95.50 72 LYS A C 1
ATOM 620 O O . LYS A 1 72 ? 8.517 0.935 -20.800 1.00 95.50 72 LYS A O 1
ATOM 625 N N . GLU A 1 73 ? 7.674 2.932 -20.168 1.00 96.50 73 GLU A N 1
ATOM 626 C CA . GLU A 1 73 ? 6.565 3.000 -21.132 1.00 96.50 73 GLU A CA 1
ATOM 627 C C . GLU A 1 73 ? 5.650 1.750 -21.122 1.00 96.50 73 GLU A C 1
ATOM 629 O O . GLU A 1 73 ? 5.016 1.400 -22.117 1.00 96.50 73 GLU A O 1
ATOM 634 N N . GLN A 1 74 ? 5.532 1.074 -19.972 1.00 95.56 74 GLN A N 1
ATOM 635 C CA . GLN A 1 74 ? 4.703 -0.126 -19.788 1.00 95.56 74 GLN A CA 1
ATOM 636 C C . GLN A 1 74 ? 3.245 0.260 -19.509 1.00 95.56 74 GLN A C 1
ATOM 638 O O . GLN A 1 74 ? 2.746 0.112 -18.394 1.00 95.56 74 GLN A O 1
ATOM 643 N N . SER A 1 75 ? 2.565 0.802 -20.521 1.00 94.75 75 SER A N 1
ATOM 644 C CA . SER A 1 75 ? 1.257 1.456 -20.355 1.00 94.75 75 SER A CA 1
ATOM 645 C C . SER A 1 75 ? 0.159 0.571 -19.747 1.00 94.75 75 SER A C 1
ATOM 647 O O . SER A 1 75 ? -0.633 1.060 -18.943 1.00 94.75 75 SER A O 1
ATOM 649 N N . ASP A 1 76 ? 0.113 -0.723 -20.066 1.00 96.81 76 ASP A N 1
ATOM 650 C CA . ASP A 1 76 ? -0.925 -1.619 -19.540 1.00 96.81 76 ASP A CA 1
ATOM 651 C C . ASP A 1 76 ? -0.707 -1.971 -18.066 1.00 96.81 76 ASP A C 1
ATOM 653 O O . ASP A 1 76 ? -1.650 -1.956 -17.278 1.00 96.81 76 ASP A O 1
ATOM 657 N N . ILE A 1 77 ? 0.544 -2.196 -17.662 1.00 96.06 77 ILE A N 1
ATOM 658 C CA . ILE A 1 77 ? 0.903 -2.469 -16.262 1.00 96.06 77 ILE A CA 1
ATOM 659 C C . ILE A 1 77 ? 0.773 -1.198 -15.420 1.00 96.06 77 ILE A C 1
ATOM 661 O O . ILE A 1 77 ? 0.305 -1.243 -14.282 1.00 96.06 77 ILE A O 1
ATOM 665 N N . LEU A 1 78 ? 1.127 -0.045 -15.995 1.00 97.62 78 LEU A N 1
ATOM 666 C CA . LEU A 1 78 ? 0.958 1.253 -15.355 1.00 97.62 78 LEU A CA 1
ATOM 667 C C . LEU A 1 78 ? -0.504 1.499 -14.954 1.00 97.62 78 LEU A C 1
ATOM 669 O O . LEU A 1 78 ? -0.746 1.895 -13.818 1.00 97.62 78 LEU A O 1
ATOM 673 N N . LYS A 1 79 ? -1.475 1.196 -15.830 1.00 97.81 79 LYS A N 1
ATOM 674 C CA . LYS A 1 79 ? -2.912 1.326 -15.513 1.00 97.81 79 LYS A CA 1
ATOM 675 C C . LYS A 1 79 ? -3.321 0.482 -14.305 1.00 97.81 79 LYS A C 1
ATOM 677 O O . LYS A 1 79 ? -4.122 0.930 -13.486 1.00 97.81 79 LYS A O 1
ATOM 682 N N . ILE A 1 80 ? -2.774 -0.728 -14.178 1.00 97.00 80 ILE A N 1
ATOM 683 C CA . ILE A 1 80 ? -3.041 -1.611 -13.034 1.00 97.00 80 ILE A CA 1
ATOM 684 C C . ILE A 1 80 ? -2.488 -0.975 -11.754 1.00 97.00 80 ILE A C 1
ATOM 686 O O . ILE A 1 80 ? -3.216 -0.839 -10.773 1.00 97.00 80 ILE A O 1
ATOM 690 N N . ALA A 1 81 ? -1.235 -0.515 -11.782 1.00 97.62 81 ALA A N 1
ATOM 691 C CA . ALA A 1 81 ? -0.609 0.146 -10.639 1.00 97.62 81 ALA A CA 1
ATOM 692 C C . ALA A 1 81 ? -1.359 1.423 -10.212 1.00 97.62 81 ALA A C 1
ATOM 694 O O . ALA A 1 81 ? -1.553 1.661 -9.021 1.00 97.62 81 ALA A O 1
ATOM 695 N N . GLU A 1 82 ? -1.825 2.223 -11.174 1.00 98.06 82 GLU A N 1
ATOM 696 C CA . GLU A 1 82 ? -2.636 3.420 -10.920 1.00 98.06 82 GLU A CA 1
ATOM 697 C C . GLU A 1 82 ? -4.016 3.071 -10.341 1.00 98.06 82 GLU A C 1
ATOM 699 O O . GLU A 1 82 ? -4.499 3.781 -9.462 1.00 98.06 82 GLU A O 1
ATOM 704 N N . THR A 1 83 ? -4.613 1.948 -10.751 1.00 98.00 83 THR A N 1
ATOM 705 C CA . THR A 1 83 ? -5.886 1.460 -10.195 1.00 98.00 83 THR A CA 1
ATOM 706 C C . THR A 1 83 ? -5.735 1.050 -8.729 1.00 98.00 83 THR A C 1
ATOM 708 O O . THR A 1 83 ? -6.500 1.514 -7.886 1.00 98.00 83 THR A O 1
ATOM 711 N N . VAL A 1 84 ? -4.715 0.247 -8.401 1.00 97.50 84 VAL A N 1
ATOM 712 C CA . VAL A 1 84 ? -4.421 -0.149 -7.008 1.00 97.50 84 VAL A CA 1
ATOM 713 C C . VAL A 1 84 ? -4.139 1.085 -6.148 1.00 97.50 84 VAL A C 1
ATOM 715 O O . VAL A 1 84 ? -4.633 1.205 -5.030 1.00 97.50 84 VAL A O 1
ATOM 718 N N . LYS A 1 85 ? -3.388 2.052 -6.685 1.00 97.69 85 LYS A N 1
ATOM 719 C CA . LYS A 1 85 ? -3.094 3.304 -5.985 1.00 97.69 85 LYS A CA 1
ATOM 720 C C . LYS A 1 85 ? -4.342 4.147 -5.722 1.00 97.69 85 LYS A C 1
ATOM 722 O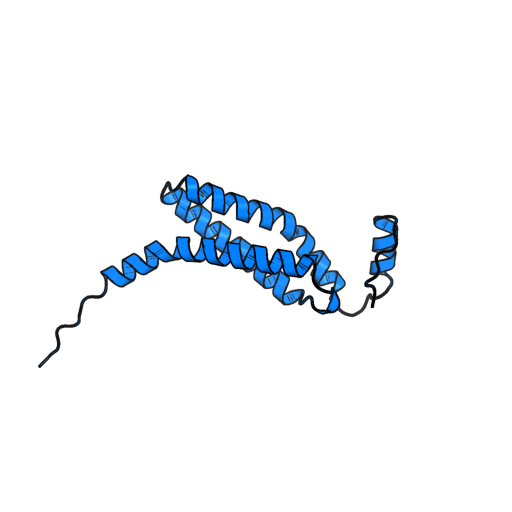 O . LYS A 1 85 ? -4.439 4.744 -4.653 1.00 97.69 85 LYS A O 1
ATOM 727 N N . ALA A 1 86 ? -5.266 4.212 -6.677 1.00 98.00 86 ALA A N 1
ATOM 728 C CA . ALA A 1 86 ? -6.514 4.946 -6.517 1.00 98.00 86 ALA A CA 1
ATOM 729 C C . ALA A 1 86 ? -7.389 4.348 -5.405 1.00 98.00 86 ALA A C 1
ATOM 731 O O . ALA A 1 86 ? -7.961 5.102 -4.623 1.00 98.00 86 ALA A O 1
ATOM 732 N N . ASP A 1 87 ? -7.449 3.020 -5.308 1.00 97.38 87 ASP A N 1
ATOM 733 C CA . ASP A 1 87 ? -8.167 2.317 -4.239 1.00 97.38 87 ASP A CA 1
ATOM 734 C C . ASP A 1 87 ? -7.526 2.576 -2.860 1.00 97.38 87 ASP A C 1
ATOM 736 O O . ASP A 1 87 ? -8.186 3.028 -1.922 1.00 97.38 87 ASP A O 1
ATOM 740 N N . LEU A 1 88 ? -6.195 2.453 -2.773 1.00 96.88 88 LEU A N 1
ATOM 741 C CA . LEU A 1 88 ? -5.416 2.819 -1.582 1.00 96.88 88 LEU A CA 1
ATOM 742 C C . LEU A 1 88 ? -5.672 4.263 -1.125 1.00 96.88 88 LEU A C 1
ATOM 744 O O . LEU A 1 88 ? -5.819 4.527 0.069 1.00 96.88 88 LEU A O 1
ATOM 748 N N . ASP A 1 89 ? -5.710 5.214 -2.060 1.00 96.19 89 ASP A N 1
ATOM 749 C CA . ASP A 1 89 ? -5.935 6.628 -1.750 1.00 96.19 89 ASP A CA 1
ATOM 750 C C . ASP A 1 89 ? -7.353 6.914 -1.255 1.00 96.19 89 ASP A C 1
ATOM 752 O O . ASP A 1 89 ? -7.531 7.829 -0.448 1.00 96.19 89 ASP A O 1
ATOM 756 N N . GLN A 1 90 ? -8.346 6.140 -1.698 1.00 96.25 90 GLN A N 1
ATOM 757 C CA . GLN A 1 90 ? -9.719 6.242 -1.201 1.00 96.25 90 GLN A CA 1
ATOM 758 C C . GLN A 1 90 ? -9.850 5.704 0.224 1.00 96.25 90 GLN A C 1
ATOM 760 O O . GLN A 1 90 ? -10.571 6.290 1.030 1.00 96.25 90 GLN A O 1
ATOM 765 N N . PHE A 1 91 ? -9.132 4.631 0.556 1.00 95.56 91 PHE A N 1
ATOM 766 C CA . PHE A 1 91 ? -9.177 4.038 1.890 1.00 95.56 91 PHE A CA 1
ATOM 767 C C . PHE A 1 91 ? -8.331 4.791 2.920 1.00 95.56 91 PHE A C 1
ATOM 769 O O . PHE A 1 91 ? -8.708 4.893 4.086 1.00 95.56 91 PHE A O 1
ATOM 776 N N . ARG A 1 92 ? -7.184 5.352 2.516 1.00 94.38 92 ARG A N 1
ATOM 777 C CA . ARG A 1 92 ? -6.208 5.985 3.420 1.00 94.38 92 ARG A CA 1
ATOM 778 C C . ARG A 1 92 ? -6.801 6.989 4.431 1.00 94.38 92 ARG A C 1
ATOM 780 O O . ARG A 1 92 ? -6.333 6.982 5.569 1.00 94.38 92 ARG A O 1
ATOM 787 N N . PRO A 1 93 ? -7.794 7.838 4.097 1.00 94.06 93 PRO A N 1
ATOM 788 C CA . PRO A 1 93 ? -8.439 8.727 5.066 1.00 94.06 93 PRO A CA 1
ATOM 789 C C . PRO A 1 93 ? -9.149 8.016 6.231 1.00 94.06 93 PRO A C 1
ATOM 791 O O . PRO A 1 93 ? -9.366 8.644 7.264 1.00 94.06 93 PRO A O 1
ATOM 794 N N . LEU A 1 94 ? -9.500 6.734 6.091 1.00 91.75 94 LEU A N 1
ATOM 795 C CA . LEU A 1 94 ? -10.165 5.931 7.124 1.00 91.75 94 LEU A CA 1
ATOM 796 C C . LEU A 1 94 ? -9.183 5.385 8.173 1.00 91.75 94 LEU A C 1
ATOM 798 O O . LEU A 1 94 ? -9.570 5.153 9.316 1.00 91.75 94 LEU A O 1
ATOM 802 N N . VAL A 1 95 ? -7.904 5.231 7.820 1.00 92.69 95 VAL A N 1
ATOM 803 C CA . VAL A 1 95 ? -6.877 4.642 8.699 1.00 92.69 95 VAL A CA 1
ATOM 804 C C . VAL A 1 95 ? -6.719 5.407 10.022 1.00 92.69 95 VAL A C 1
ATOM 806 O O . VAL A 1 95 ? -6.788 4.773 11.075 1.00 92.69 95 VAL A O 1
ATOM 809 N N . PRO A 1 96 ? -6.594 6.753 10.045 1.00 89.44 96 PRO A N 1
ATOM 810 C CA . PRO A 1 96 ? -6.495 7.487 11.307 1.00 89.44 96 PRO A CA 1
ATOM 811 C C . PRO A 1 96 ? -7.739 7.337 12.191 1.00 89.44 96 PRO A C 1
ATOM 813 O O . PRO A 1 96 ? -7.631 7.406 13.413 1.00 89.44 96 PRO A O 1
ATOM 816 N N . ILE A 1 97 ? -8.915 7.125 11.585 1.00 86.62 97 ILE A N 1
ATOM 817 C CA . ILE A 1 97 ? -10.169 6.892 12.311 1.00 86.62 97 ILE A CA 1
ATOM 818 C C . ILE A 1 97 ? -10.109 5.527 12.999 1.00 86.62 97 ILE A C 1
ATOM 820 O O . ILE A 1 97 ? -10.372 5.442 14.196 1.00 86.62 97 ILE A O 1
ATOM 824 N N . ALA A 1 98 ? -9.685 4.482 12.284 1.00 86.62 98 ALA A N 1
ATOM 825 C CA . ALA A 1 98 ? -9.499 3.151 12.858 1.00 86.62 98 ALA A CA 1
ATOM 826 C C . ALA A 1 98 ? -8.489 3.157 14.023 1.00 86.62 98 ALA A C 1
ATOM 828 O O . ALA A 1 98 ? -8.765 2.609 15.091 1.00 86.62 98 ALA A O 1
ATOM 829 N N . VAL A 1 99 ? -7.363 3.863 13.871 1.00 86.62 99 VAL A N 1
ATOM 830 C CA . VAL A 1 99 ? -6.363 4.049 14.941 1.00 86.62 99 VAL A CA 1
ATOM 831 C C . VAL A 1 99 ? -6.944 4.796 16.143 1.00 86.62 99 VAL A C 1
ATOM 833 O O . VAL A 1 99 ? -6.705 4.406 17.287 1.00 86.62 99 VAL A O 1
ATOM 836 N N . ALA A 1 100 ? -7.718 5.859 15.911 1.00 82.25 100 ALA A N 1
ATOM 837 C CA . ALA A 1 100 ? -8.359 6.617 16.983 1.00 82.25 100 ALA A CA 1
ATOM 838 C C . ALA A 1 100 ? -9.391 5.781 17.756 1.00 82.25 100 ALA A C 1
ATOM 840 O O . ALA A 1 100 ? -9.490 5.922 18.974 1.00 82.25 100 ALA A O 1
ATOM 841 N N . LEU A 1 101 ? -10.123 4.903 17.066 1.00 77.12 101 LEU A N 1
ATOM 842 C CA . LEU A 1 101 ? -11.107 3.998 17.663 1.00 77.12 101 LEU A CA 1
ATOM 843 C C . LEU A 1 101 ? -10.466 2.832 18.441 1.00 77.12 101 LEU A C 1
ATOM 845 O O . LEU A 1 101 ? -11.095 2.318 19.360 1.00 77.12 101 LEU A O 1
ATOM 849 N N . ARG A 1 102 ? -9.227 2.426 18.115 1.00 78.06 102 ARG A N 1
ATOM 850 C CA . ARG A 1 102 ? -8.489 1.360 18.829 1.00 78.06 102 ARG A CA 1
ATOM 851 C C . ARG A 1 102 ? -7.624 1.843 19.997 1.00 78.06 102 ARG A C 1
ATOM 853 O O . ARG A 1 102 ? -7.217 1.024 20.814 1.00 78.06 102 ARG A O 1
ATOM 860 N N . LYS A 1 103 ? -7.319 3.142 20.112 1.00 69.62 103 LYS A N 1
ATOM 861 C CA . LYS A 1 103 ? -6.591 3.672 21.281 1.00 69.62 103 LYS A CA 1
ATOM 862 C C . LYS A 1 103 ? -7.471 3.619 22.536 1.00 69.62 103 LYS A C 1
ATOM 864 O O . LYS A 1 103 ? -8.506 4.280 22.597 1.00 69.62 103 LYS A O 1
ATOM 869 N N . ASP A 1 104 ? -7.014 2.882 23.549 1.00 57.59 104 ASP A N 1
ATOM 870 C CA . ASP A 1 104 ? -7.690 2.733 24.841 1.00 57.59 104 ASP A CA 1
ATOM 871 C C . ASP A 1 104 ? -8.038 4.082 25.490 1.00 57.59 104 ASP A C 1
ATOM 873 O O . ASP A 1 104 ? -7.185 4.960 25.656 1.00 57.59 104 ASP A O 1
ATOM 877 N N . GLY A 1 105 ? -9.302 4.221 25.907 1.00 56.69 105 GLY A N 1
ATOM 878 C CA . GLY A 1 105 ? -9.754 5.310 26.780 1.00 56.69 105 GLY A CA 1
ATOM 879 C C . GLY A 1 105 ? -11.059 6.010 26.397 1.00 56.69 105 GLY A C 1
ATOM 880 O O . GLY A 1 105 ? -11.511 6.867 27.155 1.00 56.69 105 GLY A O 1
ATOM 881 N N . VAL A 1 106 ? -11.701 5.675 25.272 1.00 54.16 106 VAL A N 1
ATOM 882 C CA . VAL A 1 106 ? -12.986 6.298 24.895 1.00 54.16 106 VAL A CA 1
ATOM 883 C C . VAL A 1 106 ? -13.960 5.269 24.315 1.00 54.16 106 VAL A C 1
ATOM 885 O O . VAL A 1 106 ? -14.384 5.352 23.168 1.00 54.16 106 VAL A O 1
ATOM 888 N N . TYR A 1 107 ? -14.312 4.294 25.150 1.00 61.88 107 TYR A N 1
ATOM 889 C CA . TYR A 1 107 ? -15.156 3.154 24.783 1.00 61.88 107 TYR A CA 1
ATOM 890 C C . TYR A 1 107 ? -16.634 3.489 24.547 1.00 61.88 107 TYR A C 1
ATOM 892 O O . TYR A 1 107 ? -17.296 2.729 23.868 1.00 61.88 107 TYR A O 1
ATOM 900 N N . GLU A 1 108 ? -17.161 4.614 25.041 1.00 63.09 108 GLU A N 1
ATOM 901 C CA . GLU A 1 108 ? -18.603 4.910 24.912 1.00 63.09 108 GLU A CA 1
ATOM 902 C C . GLU A 1 108 ? -18.864 6.224 24.172 1.00 63.09 108 GLU A C 1
ATOM 904 O O . GLU A 1 108 ? -19.680 6.303 23.258 1.00 63.09 108 GLU A O 1
ATOM 909 N N . ARG A 1 109 ? -18.120 7.282 24.522 1.00 63.59 109 ARG A N 1
ATOM 910 C CA . ARG A 1 109 ? -18.386 8.629 24.001 1.00 63.59 109 ARG A CA 1
ATOM 911 C C . ARG A 1 109 ? -18.141 8.739 22.496 1.00 63.59 109 ARG A C 1
ATOM 913 O O . ARG A 1 109 ? -18.862 9.472 21.833 1.00 63.59 109 ARG A O 1
ATOM 920 N N . HIS A 1 110 ? -17.138 8.047 21.953 1.00 69.12 110 HIS A N 1
ATOM 921 C CA . HIS A 1 110 ? -16.883 8.075 20.512 1.00 69.12 110 HIS A CA 1
ATOM 922 C C . HIS A 1 110 ? -17.928 7.275 19.738 1.00 69.12 110 HIS A C 1
ATOM 924 O O . HIS A 1 110 ? -18.376 7.764 18.712 1.00 69.12 110 HIS A O 1
ATOM 930 N N . TRP A 1 111 ? -18.382 6.121 20.237 1.00 72.62 111 TRP A N 1
ATOM 931 C CA . TRP A 1 111 ? -19.484 5.383 19.608 1.00 72.62 111 TRP A CA 1
ATOM 932 C C . TRP A 1 111 ? -20.812 6.133 19.706 1.00 72.62 111 TRP A C 1
ATOM 934 O O . TRP A 1 111 ? -21.551 6.160 18.728 1.00 72.62 111 TRP A O 1
ATOM 944 N N . GLN A 1 112 ? -21.084 6.830 20.815 1.00 70.81 112 GLN A N 1
ATOM 945 C CA . GLN A 1 112 ? -22.229 7.742 20.921 1.00 70.81 112 GLN A CA 1
ATOM 946 C C . GLN A 1 112 ? -22.130 8.902 19.927 1.00 70.81 112 GLN A C 1
ATOM 948 O O . GLN A 1 112 ? -23.069 9.127 19.175 1.00 70.81 112 GLN A O 1
ATOM 953 N N . GLN A 1 113 ? -20.988 9.594 19.860 1.00 72.06 113 GLN A N 1
ATOM 954 C CA . GLN A 1 113 ? -20.774 10.685 18.899 1.00 72.06 113 GLN A CA 1
ATOM 955 C C . GLN A 1 113 ? -20.863 10.205 17.449 1.00 72.06 113 GLN A C 1
ATOM 957 O O . GLN A 1 113 ? -21.416 10.902 16.602 1.00 72.06 113 GLN A O 1
ATOM 962 N N . LEU A 1 114 ? -20.332 9.015 17.160 1.00 74.12 114 LEU A N 1
ATOM 963 C CA . LEU A 1 114 ? -20.438 8.402 15.846 1.00 74.12 114 LEU A CA 1
ATOM 964 C C . LEU A 1 114 ? -21.907 8.100 15.549 1.00 74.12 114 LEU A C 1
ATOM 966 O O . LEU A 1 114 ? -22.414 8.570 14.543 1.00 74.12 114 LEU A O 1
ATOM 970 N N . SER A 1 115 ? -22.613 7.427 16.457 1.00 80.38 115 SER A N 1
ATOM 971 C CA . SER A 1 115 ? -24.033 7.089 16.308 1.00 80.38 115 SER A CA 1
ATOM 972 C C . SER A 1 115 ? -24.920 8.322 16.110 1.00 80.38 115 SER A C 1
ATOM 974 O O . SER A 1 115 ? -25.820 8.307 15.273 1.00 80.38 115 SER A O 1
ATOM 976 N N . GLU A 1 116 ? -24.639 9.416 16.823 1.00 79.06 116 GLU A N 1
ATOM 977 C CA . GLU A 1 116 ? -25.297 10.715 16.632 1.00 79.06 116 GLU A CA 1
ATOM 978 C C . GLU A 1 116 ? -24.992 11.323 15.256 1.00 79.06 116 GLU A C 1
ATOM 980 O O . GLU A 1 116 ? -25.885 11.886 14.624 1.00 79.06 116 GLU A O 1
ATOM 985 N N . ALA A 1 117 ? -23.755 11.196 14.768 1.00 78.19 117 ALA A N 1
ATOM 986 C CA . ALA A 1 117 ? -23.346 11.727 13.471 1.00 78.19 117 ALA A CA 1
ATOM 987 C C . ALA A 1 117 ? -23.891 10.916 12.281 1.00 78.19 117 ALA A C 1
ATOM 989 O O . ALA A 1 117 ? -24.272 11.512 11.273 1.00 78.19 117 ALA A O 1
ATOM 990 N N . VAL A 1 118 ? -23.930 9.580 12.373 1.00 82.69 118 VAL A N 1
ATOM 991 C CA . VAL A 1 118 ? -24.436 8.706 11.293 1.00 82.69 118 VAL A CA 1
ATOM 992 C C . VAL A 1 118 ? -25.946 8.457 11.378 1.00 82.69 118 VAL A C 1
ATOM 994 O O . VAL A 1 118 ? -26.547 8.036 10.391 1.00 82.69 118 VAL A O 1
ATOM 997 N N . GLY A 1 119 ? -26.576 8.748 12.521 1.00 80.31 119 GLY A N 1
ATOM 998 C CA . GLY A 1 119 ? -28.025 8.655 12.725 1.00 80.31 119 GLY A CA 1
ATOM 999 C C . GLY A 1 119 ? -28.552 7.252 13.048 1.00 80.31 119 GLY A C 1
ATOM 1000 O O . GLY A 1 119 ? -29.763 7.038 13.016 1.00 80.31 119 GLY A O 1
ATOM 1001 N N . PHE A 1 120 ? -27.674 6.296 13.352 1.00 77.75 120 PHE A N 1
ATOM 1002 C CA . PHE A 1 120 ? -28.028 4.952 13.812 1.00 77.75 120 PHE A CA 1
ATOM 1003 C C . PHE A 1 120 ? -27.001 4.454 14.833 1.00 77.75 120 PHE A C 1
ATOM 1005 O O . PHE A 1 120 ? -25.874 4.937 14.855 1.00 77.75 120 PHE A O 1
ATOM 1012 N N . GLU A 1 121 ? -27.389 3.509 15.692 1.00 76.56 121 GLU A N 1
ATOM 1013 C CA . GLU A 1 121 ? -26.490 2.962 16.713 1.00 76.56 121 GLU A CA 1
ATOM 1014 C C . GLU A 1 121 ? -25.353 2.173 16.052 1.00 76.56 121 GLU A C 1
ATOM 1016 O O . GLU A 1 121 ? -25.580 1.162 15.386 1.00 76.56 121 GLU A O 1
ATOM 1021 N N . VAL A 1 122 ? -24.125 2.645 16.252 1.00 72.25 122 VAL A N 1
ATOM 1022 C CA . VAL A 1 122 ? -22.898 1.968 15.845 1.00 72.25 122 VAL A CA 1
ATOM 1023 C C . VAL A 1 122 ? -22.208 1.501 17.118 1.00 72.25 122 VAL A C 1
ATOM 1025 O O . VAL A 1 122 ? -21.564 2.289 17.806 1.00 72.25 122 VAL A O 1
ATOM 1028 N N . LYS A 1 123 ? -22.374 0.223 17.455 1.00 67.31 123 LYS A N 1
ATOM 1029 C CA . LYS A 1 123 ? -21.601 -0.443 18.506 1.00 67.31 123 LYS A CA 1
ATOM 1030 C C . LYS A 1 123 ? -21.061 -1.771 17.979 1.00 67.31 123 LYS A C 1
ATOM 1032 O O . LYS A 1 123 ? -21.794 -2.456 17.257 1.00 67.31 123 LYS A O 1
ATOM 1037 N N . PRO A 1 124 ? -19.824 -2.161 18.328 1.00 62.75 124 PRO A N 1
ATOM 1038 C CA . PRO A 1 124 ? -19.380 -3.534 18.139 1.00 62.75 124 PRO A CA 1
ATOM 1039 C C . PRO A 1 124 ? -20.373 -4.450 18.861 1.00 62.75 124 PRO A C 1
ATOM 1041 O O . PRO A 1 124 ? -20.729 -4.198 20.012 1.00 62.75 124 PRO A O 1
ATOM 1044 N N . THR A 1 125 ? -20.905 -5.445 18.157 1.00 56.97 125 THR A N 1
ATOM 1045 C CA . THR A 1 125 ? -21.718 -6.485 18.798 1.00 56.97 125 THR A CA 1
ATOM 1046 C C . THR A 1 125 ? -20.730 -7.522 19.319 1.00 56.97 125 THR A C 1
ATOM 1048 O O . THR A 1 125 ? -19.914 -7.982 18.523 1.00 56.97 125 THR A O 1
ATOM 1051 N N . GLU A 1 126 ? -20.752 -7.797 20.629 1.00 46.28 126 GLU A N 1
ATOM 1052 C CA . GLU A 1 126 ? -19.997 -8.905 21.252 1.00 46.28 126 GLU A CA 1
ATOM 1053 C C . GLU A 1 126 ? -20.216 -10.240 20.526 1.00 46.28 126 GLU A C 1
ATOM 1055 O O . GLU A 1 126 ? -21.367 -10.501 20.093 1.00 46.28 126 GLU A O 1
#

Organism: Euplotes crassus (NCBI:txid5936)

InterPro domains:
  IPR013602 Dynein heavy chain, linker [PF08393] (12-123)
  IPR026983 Dynein heavy chain [PTHR45703] (2-125)

Secondary structure (DSSP, 8-state):
--PPPP--HHHHHHHHHHHHHHHHHHHHHHHHHHHHHHHHS-GGG--HHHHHHHHHHHHHHHHHHHHHHHHTT-HHHHHHHHHHHHHHHHHGGGHHHHHHHHSTT-TTHHHHHHHHHHTS------

Sequence (126 aa):
MGLNETDYSNLTVLSKEYEPYYNLWTTADDWFTNHRSWLNDPWDELDAPDMEEKVIHYVKTSNKVIRYFREKEQSDILKIAETVKADLDQFRPLVPIAVALRKDGVYERHWQQLSEAVGFEVKPTE